Protein AF-A0A6I1K3S5-F1 (afdb_monomer)

Nearest PDB structures (foldseek):
  8d2q-assembly1_A  TM=1.798E-01  e=8.501E+00  Acidothermus cellulolyticus 11B

pLDDT: mean 95.35, std 3.38, range [79.88, 98.69]

Solvent-accessible surface area (backbone atoms only — not comparable to full-atom values): 6435 Å² total; per-residue (Å²): 119,74,59,52,71,69,46,45,49,48,43,12,54,74,70,75,40,54,54,68,60,34,45,72,75,47,39,37,74,36,96,86,63,85,43,39,19,73,32,61,40,98,87,67,44,51,69,53,53,56,90,97,42,56,79,48,60,96,56,51,51,64,70,71,43,27,47,71,88,78,36,76,60,94,70,45,73,82,75,48,85,76,78,89,77,92,70,55,72,70,56,45,31,54,53,44,27,74,68,52,71,46,92,105

Secondary structure (DSSP, 8-state):
----HHHHHHHHHHTT--HHHHHHHHEEE-TTSSSEEE-B-TTS-BTTEETTEETTGGG--HHHHHTTTT---TTGGGT--PPP----HHHHHHHHHHHH----

Sequence (104 aa):
MRLTEAEISHLAQFRGLDERDFIQQFTRLRPDRQGLALMDKPNGECVFLDGESCAVQPVKPQQCRDFPNLWNFPGFEQTCRAVPKLVSEEEYRRLVAAATGRAV

Radius of gyration: 15.2 Å; Cα contacts (8 Å, |Δi|>4): 91; chains: 1; bounding box: 33×28×40 Å

Mean predicted aligned error: 3.07 Å

Structure (mmCIF, N/CA/C/O backbone):
data_AF-A0A6I1K3S5-F1
#
_entry.id   AF-A0A6I1K3S5-F1
#
loop_
_atom_site.group_PDB
_atom_site.id
_atom_site.type_symbol
_atom_site.label_atom_id
_atom_site.label_alt_id
_atom_site.label_comp_id
_atom_site.label_asym_id
_atom_site.label_entity_id
_atom_site.label_seq_id
_atom_site.pdbx_PDB_ins_code
_atom_site.Cartn_x
_atom_site.Cartn_y
_atom_site.Cartn_z
_atom_site.occupancy
_atom_site.B_iso_or_equiv
_atom_site.auth_seq_id
_atom_site.auth_comp_id
_atom_site.auth_asym_id
_atom_site.auth_atom_id
_atom_site.pdbx_PDB_model_num
ATOM 1 N N . MET A 1 1 ? -0.601 8.077 0.856 1.00 84.69 1 MET A N 1
ATOM 2 C CA . MET A 1 1 ? -1.594 7.112 0.338 1.00 84.69 1 MET A CA 1
ATOM 3 C C . MET A 1 1 ? -3.010 7.504 0.718 1.00 84.69 1 MET A C 1
ATOM 5 O O . MET A 1 1 ? -3.197 8.076 1.782 1.00 84.69 1 MET A O 1
ATOM 9 N N . ARG A 1 2 ? -3.999 7.287 -0.156 1.00 94.62 2 ARG A N 1
ATOM 10 C CA . ARG A 1 2 ? -5.430 7.328 0.199 1.00 94.62 2 ARG A CA 1
ATOM 11 C C . ARG A 1 2 ? -5.931 5.896 0.116 1.00 94.62 2 ARG A C 1
ATOM 13 O O . ARG A 1 2 ? -5.717 5.280 -0.919 1.00 94.62 2 ARG A O 1
ATOM 20 N N . LEU A 1 3 ? -6.551 5.406 1.181 1.00 97.50 3 LEU A N 1
ATOM 21 C CA . LEU A 1 3 ? -7.265 4.139 1.150 1.00 97.50 3 LEU A CA 1
ATOM 22 C C . LEU A 1 3 ? -8.634 4.337 0.501 1.00 97.50 3 LEU A C 1
ATOM 24 O O . LEU A 1 3 ? -9.309 5.346 0.733 1.00 97.50 3 LEU A O 1
ATOM 28 N N . THR A 1 4 ? -9.025 3.368 -0.310 1.00 98.00 4 THR A N 1
ATOM 29 C CA . THR A 1 4 ? -10.400 3.174 -0.766 1.00 98.00 4 THR A CA 1
ATOM 30 C C . THR A 1 4 ? -11.205 2.412 0.285 1.00 98.00 4 THR A C 1
ATOM 32 O O . THR A 1 4 ? -10.640 1.762 1.165 1.00 98.00 4 THR A O 1
ATOM 35 N N . GLU A 1 5 ? -12.531 2.469 0.183 1.00 97.75 5 GLU A N 1
ATOM 36 C CA . GLU A 1 5 ? -13.430 1.713 1.065 1.00 97.75 5 GLU A CA 1
ATOM 37 C C . GLU A 1 5 ? -13.187 0.204 0.934 1.00 97.75 5 GLU A C 1
ATOM 39 O O . GLU A 1 5 ? -12.976 -0.466 1.935 1.00 97.75 5 GLU A O 1
ATOM 44 N N . ALA A 1 6 ? -13.061 -0.310 -0.295 1.00 98.06 6 ALA A N 1
ATOM 45 C CA . ALA A 1 6 ? -12.770 -1.724 -0.531 1.00 98.06 6 ALA A CA 1
ATOM 46 C C . ALA A 1 6 ? -11.432 -2.179 0.084 1.00 98.06 6 ALA A C 1
ATOM 48 O O . ALA A 1 6 ? -11.335 -3.281 0.619 1.00 98.06 6 ALA A O 1
ATOM 49 N N . GLU A 1 7 ? -10.387 -1.344 0.037 1.00 98.38 7 GLU A N 1
ATOM 50 C CA . GLU A 1 7 ? -9.120 -1.658 0.710 1.00 98.38 7 GLU A CA 1
ATOM 51 C C . GLU A 1 7 ? -9.285 -1.705 2.230 1.00 98.38 7 GLU A C 1
ATOM 53 O O . GLU A 1 7 ? -8.713 -2.590 2.862 1.00 98.38 7 GLU A O 1
ATOM 58 N N . ILE A 1 8 ? -10.076 -0.800 2.816 1.00 98.50 8 ILE A N 1
ATOM 59 C CA . ILE A 1 8 ? -10.393 -0.827 4.249 1.00 98.50 8 ILE A CA 1
ATOM 60 C C . ILE A 1 8 ? -11.121 -2.127 4.602 1.00 98.50 8 ILE A C 1
ATOM 62 O O . ILE A 1 8 ? -10.682 -2.812 5.523 1.00 98.50 8 ILE A O 1
ATOM 66 N N . SER A 1 9 ? -12.152 -2.508 3.841 1.00 98.50 9 SER A N 1
ATOM 67 C CA . SER A 1 9 ? -12.899 -3.753 4.052 1.00 98.50 9 SER A CA 1
ATOM 68 C C . SER A 1 9 ? -11.986 -4.981 4.015 1.00 98.50 9 SER A C 1
ATOM 70 O O . SER A 1 9 ? -11.998 -5.800 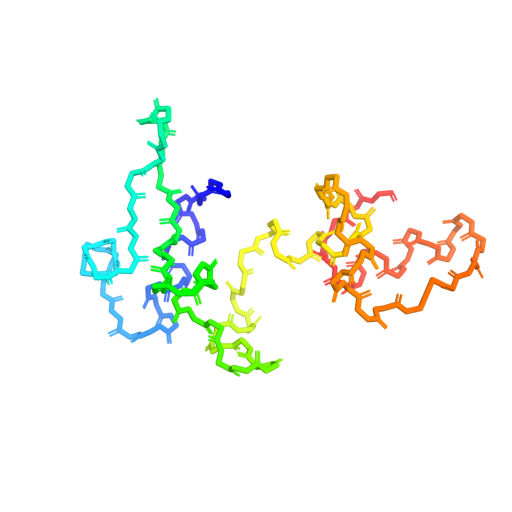4.934 1.00 98.50 9 SER A O 1
ATOM 72 N N . HIS A 1 10 ? -11.135 -5.097 2.989 1.00 98.38 10 HIS A N 1
ATOM 73 C CA . HIS A 1 10 ? -10.218 -6.231 2.851 1.00 98.38 10 HIS A CA 1
ATOM 74 C C . HIS A 1 10 ? -9.159 -6.271 3.956 1.00 98.38 10 HIS A C 1
ATOM 76 O O . HIS A 1 10 ? -8.839 -7.346 4.465 1.00 98.38 10 HIS A O 1
ATOM 82 N N . LEU A 1 11 ? -8.606 -5.117 4.339 1.00 98.62 11 LEU A N 1
ATOM 83 C CA . LEU A 1 11 ? -7.621 -5.035 5.414 1.00 98.62 11 LEU A CA 1
ATOM 84 C C . LEU A 1 11 ? -8.242 -5.388 6.768 1.00 98.62 11 LEU A C 1
ATOM 86 O O . LEU A 1 11 ? -7.650 -6.167 7.512 1.00 98.62 11 LEU A O 1
ATOM 90 N N . ALA A 1 12 ? -9.431 -4.864 7.071 1.00 98.62 12 ALA A N 1
ATOM 91 C CA . ALA A 1 12 ? -10.164 -5.171 8.295 1.00 98.62 12 ALA A CA 1
ATOM 92 C C . ALA A 1 12 ? -10.461 -6.673 8.395 1.00 98.62 12 ALA A C 1
ATOM 94 O O . ALA A 1 12 ? -10.053 -7.320 9.364 1.00 98.62 12 ALA A O 1
ATOM 95 N N . GLN A 1 13 ? -11.041 -7.251 7.336 1.00 98.56 13 GLN A N 1
ATOM 96 C CA . GLN A 1 13 ? -11.334 -8.682 7.257 1.00 98.56 13 GLN A CA 1
ATOM 97 C C . GLN A 1 13 ? -10.072 -9.531 7.444 1.00 98.56 13 GLN A C 1
ATOM 99 O O . GLN A 1 13 ? -10.077 -10.485 8.221 1.00 98.56 13 GLN A O 1
ATOM 104 N N . PHE A 1 14 ? -8.972 -9.176 6.776 1.00 98.44 14 PHE A N 1
ATOM 105 C CA . PHE A 1 14 ? -7.706 -9.898 6.894 1.00 98.44 14 PHE A CA 1
ATOM 106 C C . PHE A 1 14 ? -7.114 -9.833 8.309 1.00 98.44 14 PHE A C 1
ATOM 108 O O . PHE A 1 14 ? -6.438 -10.763 8.746 1.00 98.44 14 PHE A O 1
ATOM 115 N N . ARG A 1 15 ? -7.373 -8.748 9.048 1.00 97.56 15 ARG A N 1
ATOM 116 C CA . ARG A 1 15 ? -6.971 -8.590 10.453 1.00 97.56 15 ARG A CA 1
ATOM 117 C C . ARG A 1 15 ? -7.953 -9.216 11.445 1.00 97.56 15 ARG A C 1
ATOM 119 O O . ARG A 1 15 ? -7.654 -9.204 12.636 1.00 97.56 15 ARG A O 1
ATOM 126 N N . GLY A 1 16 ? -9.074 -9.768 10.977 1.00 98.12 16 GLY A N 1
ATOM 127 C CA . GLY A 1 16 ? -10.122 -10.323 11.832 1.00 98.12 16 GLY A CA 1
ATOM 128 C C . GLY A 1 16 ? -10.864 -9.256 12.640 1.00 98.12 16 GLY A C 1
ATOM 129 O O . GLY A 1 16 ? -11.296 -9.534 13.754 1.00 98.12 16 GLY A O 1
ATOM 130 N N . LEU A 1 17 ? -10.968 -8.038 12.103 1.00 98.38 17 LEU A N 1
ATOM 131 C CA . LEU A 1 17 ? -11.640 -6.897 12.722 1.00 98.38 17 LEU A CA 1
ATOM 132 C C . LEU A 1 17 ? -12.822 -6.456 11.861 1.00 98.38 17 LEU A C 1
ATOM 134 O O . LEU A 1 17 ? -12.832 -6.674 10.648 1.00 98.38 17 LEU A O 1
ATOM 138 N N . ASP A 1 18 ? -13.793 -5.782 12.472 1.00 98.25 18 ASP A N 1
ATOM 139 C CA . ASP A 1 18 ? -14.723 -4.968 11.700 1.00 98.25 18 ASP A CA 1
ATOM 140 C C . ASP A 1 18 ? -14.043 -3.683 11.194 1.00 98.25 18 ASP A C 1
ATOM 142 O O . ASP A 1 18 ? -12.964 -3.281 11.645 1.00 98.25 18 ASP A O 1
ATOM 146 N N . GLU A 1 19 ? -14.672 -3.032 10.217 1.00 98.50 19 GLU A N 1
ATOM 147 C CA . GLU A 1 19 ? -14.111 -1.841 9.580 1.00 98.50 19 GLU A CA 1
ATOM 148 C C . GLU A 1 19 ? -13.945 -0.667 10.543 1.00 98.50 19 GLU A C 1
ATOM 150 O O . GLU A 1 19 ? -12.965 0.069 10.438 1.00 98.50 19 GLU A O 1
ATOM 155 N N . ARG A 1 20 ? -14.870 -0.479 11.492 1.00 98.38 20 ARG A N 1
ATOM 156 C CA . ARG A 1 20 ? -14.816 0.640 12.439 1.00 98.38 20 ARG A CA 1
ATOM 157 C C . ARG A 1 20 ? -13.603 0.489 13.349 1.00 98.38 20 ARG A C 1
ATOM 159 O O . ARG A 1 20 ? -12.848 1.450 13.516 1.00 98.38 20 ARG A O 1
ATOM 166 N N . ASP A 1 21 ? -13.410 -0.702 13.899 1.00 98.62 21 ASP A N 1
ATOM 167 C CA . ASP A 1 21 ? -12.271 -1.016 14.753 1.00 98.62 21 ASP A CA 1
ATOM 168 C C . ASP A 1 21 ? -10.957 -0.917 13.978 1.00 98.62 21 ASP A C 1
ATOM 170 O O . ASP A 1 21 ? -9.995 -0.3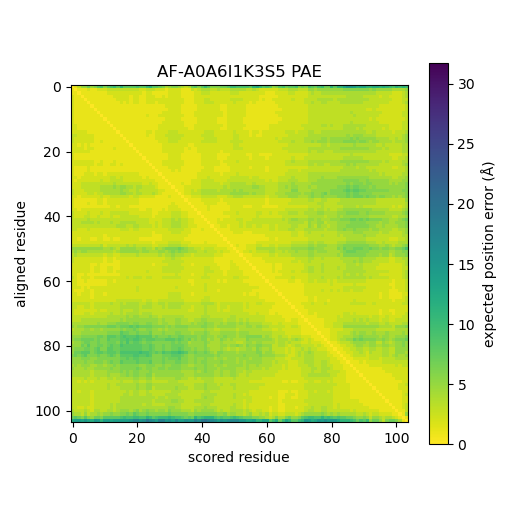18 14.466 1.00 98.62 21 ASP A O 1
ATOM 174 N N . PHE A 1 22 ? -10.921 -1.404 12.735 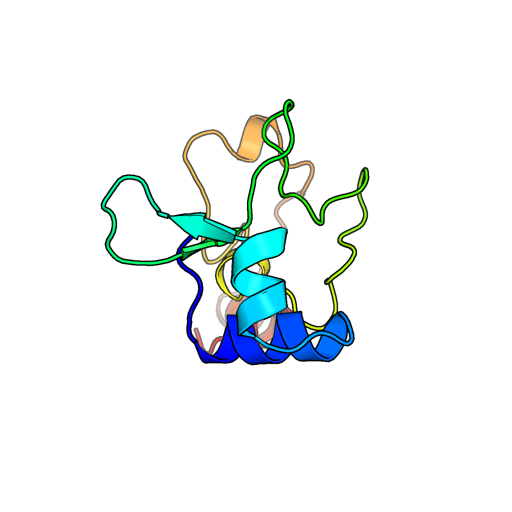1.00 98.69 22 PHE A N 1
ATOM 175 C CA . PHE A 1 22 ? -9.754 -1.249 11.871 1.00 98.69 22 PHE A CA 1
ATOM 176 C C . PHE A 1 22 ? -9.414 0.225 11.608 1.00 98.69 22 PHE A C 1
ATOM 178 O O . PHE A 1 22 ? -8.260 0.635 11.761 1.00 98.69 22 PHE A O 1
ATOM 185 N N . ILE A 1 23 ? -10.411 1.038 11.240 1.00 98.44 23 ILE A N 1
ATOM 186 C CA . ILE A 1 23 ? -10.246 2.475 10.997 1.00 98.44 23 ILE A CA 1
ATOM 187 C C . ILE A 1 23 ? -9.668 3.145 12.243 1.00 98.44 23 ILE A C 1
ATOM 189 O O . ILE A 1 23 ? -8.672 3.865 12.145 1.00 98.44 23 ILE A O 1
ATOM 193 N N . GLN A 1 24 ? -10.250 2.879 13.411 1.00 98.12 24 GLN A N 1
ATOM 194 C CA . GLN A 1 24 ? -9.836 3.502 14.661 1.00 98.12 24 GLN A CA 1
ATOM 195 C C . GLN A 1 24 ? -8.418 3.097 15.091 1.00 98.12 24 GLN A C 1
ATOM 197 O O . GLN A 1 24 ? -7.701 3.925 15.656 1.00 98.12 24 GLN A O 1
ATOM 202 N N . GLN A 1 25 ? -8.025 1.845 14.843 1.00 97.94 25 GLN A N 1
ATOM 203 C CA . GLN A 1 25 ? -6.761 1.278 15.322 1.00 97.94 25 GLN A CA 1
ATOM 204 C C . GLN A 1 25 ? -5.594 1.401 14.344 1.00 97.94 25 GLN A C 1
ATOM 206 O O . GLN A 1 25 ? -4.452 1.353 14.790 1.00 97.94 25 GLN A O 1
ATOM 211 N N . PHE A 1 26 ? -5.840 1.520 13.035 1.00 98.31 26 PHE A N 1
ATOM 212 C CA . PHE A 1 26 ? -4.780 1.433 12.017 1.00 98.31 26 PHE A CA 1
ATOM 213 C C . PHE A 1 26 ? -4.783 2.561 10.993 1.00 98.31 26 PHE A C 1
ATOM 215 O O . PHE A 1 26 ? -3.885 2.610 10.146 1.00 98.31 26 PHE A O 1
ATOM 222 N N . THR A 1 27 ? -5.743 3.484 11.053 1.00 98.38 27 THR A N 1
ATOM 223 C CA . THR A 1 27 ? -5.823 4.584 10.089 1.00 98.38 27 THR A CA 1
ATOM 224 C C . THR A 1 27 ? -5.723 5.952 10.746 1.00 98.38 27 THR A C 1
ATOM 226 O O . THR A 1 27 ? -5.954 6.133 11.937 1.00 98.38 27 THR A O 1
ATOM 229 N N . ARG A 1 28 ? -5.361 6.939 9.933 1.00 97.38 28 ARG A N 1
ATOM 230 C CA . ARG A 1 28 ? -5.356 8.360 10.268 1.00 97.38 28 ARG A CA 1
ATOM 231 C C . ARG A 1 28 ? -6.022 9.151 9.155 1.00 97.38 28 ARG A C 1
ATOM 233 O O . ARG A 1 28 ? -6.001 8.742 7.991 1.00 97.38 28 ARG A O 1
ATOM 240 N N . LEU A 1 29 ? -6.538 10.332 9.487 1.00 97.25 29 LEU A N 1
ATOM 241 C CA . LEU A 1 29 ? -6.924 11.298 8.465 1.00 97.25 29 LEU A CA 1
ATOM 242 C C . LEU A 1 29 ? -5.694 11.725 7.662 1.00 97.25 29 LEU A C 1
ATOM 244 O O . LEU A 1 29 ? -4.594 11.930 8.190 1.00 97.25 29 LEU A O 1
ATOM 248 N N . ARG A 1 30 ? -5.890 11.874 6.358 1.00 95.81 30 ARG A N 1
ATOM 249 C CA . ARG A 1 30 ? -4.912 12.533 5.497 1.00 95.81 30 ARG A CA 1
ATOM 250 C C . ARG A 1 30 ? -4.788 14.020 5.866 1.00 95.81 30 ARG A C 1
ATOM 252 O O . ARG A 1 30 ? -5.748 14.590 6.384 1.00 95.81 30 ARG A O 1
ATOM 259 N N . PRO A 1 31 ? -3.655 14.678 5.549 1.00 93.75 31 PRO A N 1
ATOM 260 C CA . PRO A 1 31 ? -3.482 16.112 5.802 1.00 93.75 31 PRO A CA 1
ATOM 261 C C . PRO A 1 31 ? -4.544 16.987 5.121 1.00 93.75 31 PRO A C 1
ATOM 263 O O . PRO A 1 31 ? -5.010 17.958 5.704 1.00 93.75 31 PRO A O 1
ATOM 266 N N . ASP A 1 32 ? -4.977 16.597 3.918 1.00 95.56 32 ASP A N 1
ATOM 267 C CA . ASP A 1 32 ? -6.065 17.242 3.168 1.00 95.56 32 ASP A CA 1
ATOM 268 C C . ASP A 1 32 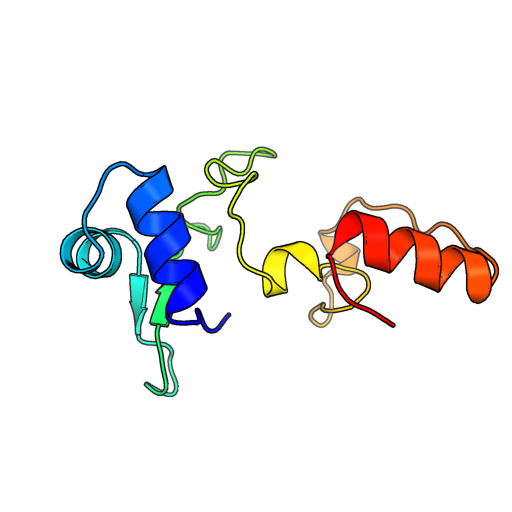? -7.466 16.948 3.737 1.00 95.56 32 ASP A C 1
ATOM 270 O O . ASP A 1 32 ? -8.447 17.547 3.304 1.00 95.56 32 ASP A O 1
ATOM 274 N N . ARG A 1 33 ? -7.568 16.029 4.707 1.00 95.12 33 ARG A N 1
ATOM 275 C CA . ARG A 1 33 ? -8.810 15.529 5.313 1.00 95.12 33 ARG A CA 1
ATOM 276 C C . ARG A 1 33 ? -9.802 14.921 4.308 1.00 95.12 33 ARG A C 1
ATOM 278 O O . ARG A 1 33 ? -10.961 14.725 4.655 1.00 95.12 33 ARG A O 1
ATOM 285 N N . GLN A 1 34 ? -9.361 14.564 3.098 1.00 95.25 34 GLN A N 1
ATOM 286 C CA . GLN A 1 34 ? -10.206 13.990 2.035 1.00 95.25 34 GLN A CA 1
ATOM 287 C C . GLN A 1 34 ? -10.171 12.453 1.990 1.00 95.25 34 GLN A C 1
ATOM 289 O O . GLN A 1 34 ? -10.457 11.826 0.967 1.00 95.25 34 GLN A O 1
ATOM 294 N N . GLY A 1 35 ? -9.790 11.817 3.095 1.00 96.06 35 GLY A N 1
ATOM 295 C CA . GLY A 1 35 ? -9.800 10.368 3.225 1.00 96.06 35 GLY A CA 1
ATOM 296 C C . GLY A 1 35 ? -8.857 9.869 4.305 1.00 96.06 35 GLY A C 1
ATOM 297 O O . GLY A 1 35 ? -8.218 10.648 5.020 1.00 96.06 35 GLY A O 1
ATOM 298 N N . LEU A 1 36 ? -8.758 8.547 4.382 1.00 98.12 36 LEU A N 1
ATOM 299 C CA . LEU A 1 36 ? -7.924 7.848 5.346 1.00 98.12 36 LEU A CA 1
ATOM 300 C C . LEU A 1 36 ? -6.620 7.371 4.707 1.00 98.12 36 LEU A C 1
ATOM 302 O O . LEU A 1 36 ? -6.542 7.092 3.507 1.00 98.12 36 LEU A O 1
ATOM 306 N N . ALA A 1 37 ? -5.588 7.293 5.531 1.00 97.75 37 ALA A N 1
ATOM 307 C CA . ALA A 1 37 ? -4.323 6.643 5.240 1.00 97.75 37 ALA A CA 1
ATOM 308 C C . ALA A 1 37 ? -4.016 5.660 6.370 1.00 97.75 37 ALA A C 1
ATOM 310 O O . ALA A 1 37 ? -4.501 5.841 7.485 1.00 97.75 37 ALA A O 1
ATOM 311 N N . LEU A 1 38 ? -3.189 4.652 6.103 1.00 98.00 38 LEU A N 1
ATOM 312 C CA . LEU A 1 38 ? -2.618 3.852 7.183 1.00 98.00 38 LEU A CA 1
ATOM 313 C C . LEU A 1 38 ? -1.767 4.743 8.091 1.00 98.00 38 LEU A C 1
ATOM 315 O O . LEU A 1 38 ? -1.172 5.719 7.629 1.00 98.00 38 LEU A O 1
ATOM 319 N N . MET A 1 39 ? -1.740 4.417 9.378 1.00 97.75 39 MET A N 1
ATOM 320 C CA . MET A 1 39 ? -0.851 5.084 10.317 1.00 97.75 39 MET A CA 1
ATOM 321 C C . MET A 1 39 ? 0.613 4.777 10.018 1.00 97.75 39 MET A C 1
ATOM 323 O O . MET A 1 39 ? 0.956 3.722 9.474 1.00 97.75 39 MET A O 1
ATOM 327 N N . ASP A 1 40 ? 1.458 5.713 10.432 1.00 96.00 40 ASP A N 1
ATOM 328 C CA . ASP A 1 40 ? 2.903 5.598 10.359 1.00 96.00 40 ASP A CA 1
ATOM 329 C C . ASP A 1 40 ? 3.442 5.295 11.764 1.00 96.00 40 ASP A C 1
ATOM 331 O O . ASP A 1 40 ? 2.950 5.813 12.771 1.00 96.00 40 ASP A O 1
ATOM 335 N N . LYS A 1 41 ? 4.453 4.439 11.838 1.00 96.06 41 LYS A N 1
ATOM 336 C CA . LYS 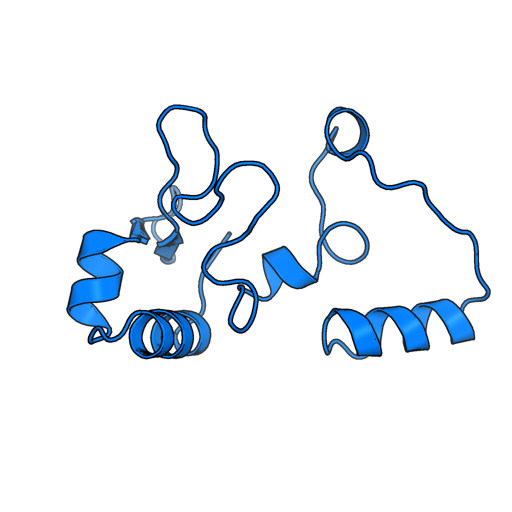A 1 41 ? 5.283 4.232 13.020 1.00 96.06 41 LYS A CA 1
ATOM 337 C C . LYS A 1 41 ? 6.104 5.500 13.309 1.00 96.06 41 LYS A C 1
ATOM 339 O O . LYS A 1 41 ? 6.276 6.336 12.421 1.00 96.06 41 LYS A O 1
ATOM 344 N N . PRO A 1 42 ? 6.701 5.637 14.508 1.00 96.00 42 PRO A N 1
ATOM 345 C CA . PRO A 1 42 ? 7.552 6.788 14.830 1.00 96.00 42 PRO A CA 1
ATOM 346 C C . PRO A 1 42 ? 8.738 7.003 13.874 1.00 96.00 42 PRO A C 1
ATOM 348 O O . PRO A 1 42 ? 9.195 8.130 13.717 1.00 96.00 42 PRO A O 1
ATOM 351 N N . ASN A 1 43 ? 9.226 5.945 13.218 1.00 91.75 43 ASN A N 1
ATOM 352 C CA . ASN A 1 43 ? 10.294 6.006 12.213 1.00 91.75 43 ASN A CA 1
ATOM 353 C C . ASN A 1 43 ? 9.788 6.345 10.793 1.00 91.75 43 ASN A C 1
ATOM 355 O O . ASN A 1 43 ? 10.582 6.357 9.857 1.00 9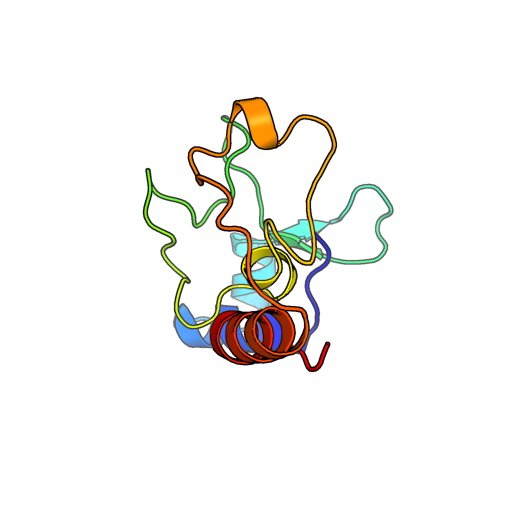1.75 43 ASN A O 1
ATOM 359 N N . GLY A 1 44 ? 8.489 6.607 10.620 1.00 90.62 44 GLY A N 1
ATOM 360 C CA . GLY A 1 44 ? 7.875 6.948 9.336 1.00 90.62 44 GLY A CA 1
ATOM 361 C C . GLY A 1 44 ? 7.490 5.751 8.462 1.00 90.62 44 GLY A C 1
ATOM 362 O O . GLY A 1 44 ? 6.942 5.946 7.380 1.00 90.62 44 GLY A O 1
ATOM 363 N N . GLU A 1 45 ? 7.744 4.519 8.903 1.00 92.81 45 GLU A N 1
ATOM 364 C CA . GLU A 1 45 ? 7.284 3.320 8.201 1.00 92.81 45 GLU A CA 1
ATOM 365 C C . GLU A 1 45 ? 5.776 3.127 8.366 1.00 92.81 45 GLU A C 1
ATOM 367 O O . GLU A 1 45 ? 5.194 3.500 9.380 1.00 92.81 45 GLU A O 1
ATOM 372 N N . CYS A 1 46 ? 5.133 2.453 7.415 1.00 95.56 46 CYS A N 1
ATOM 373 C CA . CYS A 1 46 ? 3.745 2.033 7.592 1.00 95.56 46 CYS A CA 1
ATOM 374 C C . CYS A 1 46 ? 3.596 1.128 8.831 1.00 95.56 46 CYS A C 1
ATOM 376 O O . CYS A 1 46 ? 4.428 0.253 9.073 1.00 95.56 46 CYS A O 1
ATOM 378 N N . VAL A 1 47 ? 2.490 1.265 9.571 1.00 97.62 47 VAL A N 1
ATOM 379 C CA . VAL A 1 47 ? 2.168 0.447 10.757 1.00 97.62 47 VAL A CA 1
ATOM 380 C C . VAL A 1 47 ? 2.250 -1.071 10.521 1.00 97.62 47 VAL A C 1
ATOM 382 O O . VAL A 1 47 ? 2.567 -1.813 11.447 1.00 97.62 47 VAL A O 1
ATOM 385 N N . PHE A 1 48 ? 2.030 -1.541 9.287 1.00 97.62 48 PHE A N 1
ATOM 386 C CA . PHE A 1 48 ? 2.091 -2.965 8.923 1.00 97.62 48 PHE A CA 1
ATOM 387 C C . PHE A 1 48 ? 3.427 -3.433 8.330 1.00 97.62 48 PHE A C 1
ATOM 389 O O . PHE A 1 48 ? 3.537 -4.604 7.966 1.00 97.62 48 PHE A O 1
ATOM 396 N N . LEU A 1 49 ? 4.419 -2.556 8.178 1.00 95.62 49 LEU A N 1
ATOM 397 C CA . LEU A 1 49 ? 5.746 -2.943 7.695 1.00 95.62 49 LEU A CA 1
ATOM 398 C C . LEU A 1 49 ? 6.606 -3.388 8.876 1.00 95.62 49 LEU A C 1
ATOM 400 O O . LEU A 1 49 ? 6.799 -2.604 9.792 1.00 95.62 49 LEU A O 1
ATOM 404 N N . ASP A 1 50 ? 7.127 -4.609 8.871 1.00 93.62 50 ASP A N 1
ATOM 405 C CA . ASP A 1 50 ? 8.033 -5.143 9.889 1.00 93.62 50 ASP A CA 1
ATOM 406 C C . ASP A 1 50 ? 9.346 -5.596 9.238 1.00 93.62 50 ASP A C 1
ATOM 408 O O . ASP A 1 50 ? 9.415 -6.639 8.581 1.00 93.62 50 ASP A O 1
ATOM 412 N N . GLY A 1 51 ? 10.377 -4.753 9.341 1.00 90.44 51 GLY A N 1
ATOM 413 C CA . GLY A 1 51 ? 11.607 -4.910 8.569 1.00 90.44 51 GLY A CA 1
ATOM 414 C C . GLY A 1 51 ? 11.317 -4.912 7.065 1.00 90.44 51 GLY A C 1
ATOM 415 O O . GLY A 1 51 ? 10.766 -3.957 6.525 1.00 90.44 51 GLY A O 1
ATOM 416 N N . GLU A 1 52 ? 11.664 -6.006 6.386 1.00 89.31 52 GLU A N 1
ATOM 417 C CA . GLU A 1 52 ? 11.409 -6.192 4.948 1.00 89.31 52 GLU A CA 1
ATOM 418 C C . GLU A 1 52 ? 10.068 -6.907 4.660 1.00 89.31 52 GLU A C 1
ATOM 420 O O . GLU A 1 52 ? 9.738 -7.176 3.505 1.00 89.31 52 GLU A O 1
ATOM 425 N N . SER A 1 53 ? 9.275 -7.213 5.695 1.00 94.25 53 SER A N 1
ATOM 426 C CA . SER A 1 53 ? 8.024 -7.968 5.583 1.00 94.25 53 SER A CA 1
ATOM 427 C C . SER A 1 53 ? 6.795 -7.081 5.761 1.00 94.25 53 SER A C 1
ATOM 429 O O . SER A 1 53 ? 6.663 -6.350 6.738 1.00 94.25 53 SER A O 1
ATOM 431 N N . CYS A 1 54 ? 5.838 -7.167 4.837 1.00 96.19 54 CYS A N 1
ATOM 432 C CA . CYS A 1 54 ? 4.537 -6.523 4.999 1.00 96.19 54 CYS A CA 1
ATOM 433 C C . CYS A 1 54 ? 3.544 -7.502 5.637 1.00 96.19 54 CYS A C 1
ATOM 435 O O . CYS A 1 54 ? 3.149 -8.490 5.017 1.00 96.19 54 CYS A O 1
ATOM 437 N N . ALA A 1 55 ? 3.059 -7.189 6.839 1.00 97.38 55 ALA A N 1
ATOM 438 C CA . ALA A 1 55 ? 2.112 -8.032 7.573 1.00 97.38 55 ALA A CA 1
ATOM 439 C C . AL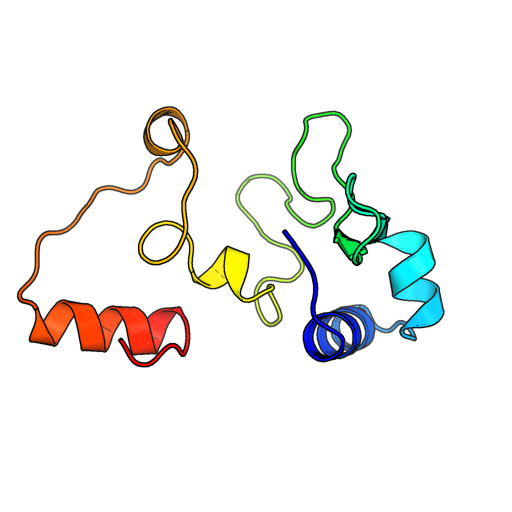A A 1 55 ? 0.736 -8.166 6.892 1.00 97.38 55 ALA A C 1
ATOM 441 O O . ALA A 1 55 ? -0.055 -9.020 7.277 1.00 97.38 55 ALA A O 1
ATOM 442 N N . VAL A 1 56 ? 0.440 -7.330 5.892 1.00 97.50 56 VAL A N 1
ATOM 443 C CA . VAL A 1 56 ? -0.802 -7.353 5.102 1.00 97.50 56 VAL A CA 1
ATOM 444 C C . VAL A 1 56 ? -0.536 -7.612 3.616 1.00 97.50 56 VAL A C 1
ATOM 446 O O . VAL A 1 56 ? -1.357 -7.266 2.774 1.00 97.50 56 VAL A O 1
ATOM 449 N N . GLN A 1 57 ? 0.602 -8.233 3.272 1.00 96.19 57 GLN A N 1
ATOM 450 C CA . GLN A 1 57 ? 1.030 -8.478 1.886 1.00 96.19 57 GLN A CA 1
ATOM 451 C C . GLN A 1 57 ? -0.077 -9.031 0.958 1.00 96.19 57 GLN A C 1
ATOM 453 O O . GLN A 1 57 ? -0.206 -8.503 -0.152 1.00 96.19 57 GLN A O 1
ATOM 458 N N . PRO A 1 58 ? -0.908 -10.024 1.357 1.00 96.81 58 PRO A N 1
ATOM 459 C CA . PRO A 1 58 ? -1.938 -10.585 0.473 1.00 96.81 58 PRO A CA 1
ATOM 460 C C . PRO A 1 58 ? -3.025 -9.581 0.076 1.00 96.81 58 PRO A C 1
ATOM 462 O O . PRO A 1 58 ? -3.517 -9.621 -1.050 1.00 96.81 58 PRO A O 1
ATOM 465 N N . VAL A 1 59 ? -3.348 -8.646 0.973 1.00 97.44 59 VAL A N 1
ATOM 466 C CA . VAL A 1 59 ? -4.397 -7.623 0.812 1.00 97.44 59 VAL A CA 1
ATOM 467 C C . VAL A 1 59 ? -3.818 -6.206 0.762 1.00 97.44 59 VAL A C 1
ATOM 469 O O . VAL A 1 59 ? -4.517 -5.231 1.023 1.00 97.44 59 VAL A O 1
ATOM 472 N N . LYS A 1 60 ? -2.525 -6.072 0.435 1.00 95.81 60 LYS A N 1
ATOM 473 C CA . LYS A 1 60 ? -1.844 -4.775 0.475 1.00 95.81 60 LYS A CA 1
ATOM 474 C C . LYS A 1 60 ? -2.527 -3.764 -0.466 1.00 95.81 60 LYS A C 1
ATOM 476 O O . LYS A 1 60 ? -2.902 -4.167 -1.578 1.00 95.81 60 LYS A O 1
ATOM 481 N N . PRO A 1 61 ? -2.641 -2.482 -0.063 1.00 97.44 61 PRO A N 1
ATOM 482 C CA . PRO A 1 61 ? -3.249 -1.435 -0.880 1.00 97.44 61 PRO A CA 1
ATOM 483 C C . PRO A 1 61 ? -2.619 -1.307 -2.266 1.00 97.44 61 PRO A C 1
ATOM 485 O O . PRO A 1 61 ? -1.424 -1.562 -2.454 1.00 97.44 61 PRO A O 1
ATOM 488 N N . GLN A 1 62 ? -3.406 -0.848 -3.232 1.00 97.19 62 GLN A N 1
ATOM 489 C CA . GLN A 1 62 ? -3.016 -0.767 -4.630 1.00 97.19 62 GLN A CA 1
ATOM 490 C C . GLN A 1 62 ? -1.818 0.160 -4.839 1.00 97.19 62 GLN A C 1
ATOM 492 O O . GLN A 1 62 ? -0.894 -0.206 -5.554 1.00 97.19 62 GLN A O 1
ATOM 497 N N . GLN A 1 63 ? -1.747 1.304 -4.149 1.00 95.88 63 GLN A N 1
ATOM 498 C CA . GLN A 1 63 ? -0.576 2.187 -4.253 1.00 95.88 63 GLN A CA 1
ATOM 499 C C . GLN A 1 63 ? 0.731 1.478 -3.836 1.00 95.88 63 GLN A C 1
ATOM 501 O O . GLN A 1 63 ? 1.779 1.722 -4.428 1.00 95.88 63 GLN A O 1
ATOM 506 N N . CYS A 1 64 ? 0.675 0.562 -2.861 1.00 95.2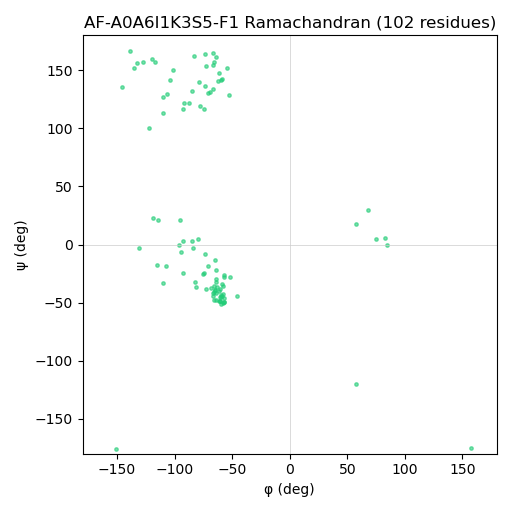5 64 CYS A N 1
ATOM 507 C CA . CYS A 1 64 ? 1.823 -0.257 -2.461 1.00 95.25 64 CYS A CA 1
ATOM 508 C C . CYS A 1 64 ? 2.135 -1.384 -3.464 1.00 95.25 64 CYS A C 1
ATOM 510 O O . CYS A 1 64 ? 3.265 -1.866 -3.503 1.00 95.25 64 CYS A O 1
ATOM 512 N N . ARG A 1 65 ? 1.151 -1.851 -4.248 1.00 95.75 65 ARG A N 1
ATOM 513 C CA . ARG A 1 65 ? 1.370 -2.769 -5.388 1.00 95.75 65 ARG A CA 1
ATOM 514 C C . ARG A 1 65 ? 2.014 -2.051 -6.563 1.00 95.75 65 ARG A C 1
ATOM 516 O O . ARG A 1 65 ? 2.877 -2.620 -7.214 1.00 95.75 65 ARG A O 1
ATOM 523 N N . ASP A 1 66 ? 1.601 -0.812 -6.786 1.00 96.38 66 ASP A N 1
ATOM 524 C CA . ASP A 1 66 ? 2.023 0.020 -7.906 1.00 96.38 66 ASP A CA 1
ATOM 525 C C . ASP A 1 66 ? 3.492 0.488 -7.758 1.00 96.38 66 ASP A C 1
ATOM 527 O O . ASP A 1 66 ? 4.132 0.836 -8.750 1.00 96.38 66 ASP A O 1
ATOM 531 N N . PHE A 1 67 ? 4.073 0.441 -6.552 1.00 94.44 67 PHE A N 1
ATOM 532 C CA . PHE A 1 67 ? 5.480 0.785 -6.318 1.00 94.44 67 PHE A CA 1
ATOM 533 C C . PHE A 1 67 ? 6.474 -0.278 -6.825 1.00 94.44 67 PHE A C 1
ATOM 535 O O . PHE A 1 67 ? 6.281 -1.461 -6.538 1.00 94.44 67 PHE A O 1
ATOM 542 N N . PRO A 1 68 ? 7.588 0.096 -7.493 1.00 94.31 68 PRO A N 1
ATOM 543 C CA . PRO A 1 68 ? 7.995 1.456 -7.888 1.00 94.31 68 PRO A CA 1
ATOM 544 C C . PRO A 1 68 ? 7.594 1.859 -9.323 1.00 94.31 68 PRO A C 1
ATOM 546 O O . PRO A 1 68 ? 7.829 2.997 -9.730 1.00 94.31 68 PRO A O 1
ATOM 549 N N . ASN A 1 69 ? 7.051 0.925 -10.113 1.00 94.50 69 ASN A N 1
ATOM 550 C CA . ASN A 1 69 ? 6.940 1.069 -11.571 1.00 94.50 69 ASN A CA 1
ATOM 551 C C . ASN A 1 69 ? 5.737 1.899 -12.041 1.00 94.50 69 ASN A C 1
ATOM 553 O O . ASN A 1 69 ? 5.829 2.546 -13.078 1.00 94.50 69 ASN A O 1
ATOM 557 N N . LEU A 1 70 ? 4.618 1.857 -11.316 1.00 95.50 70 LEU A N 1
ATOM 558 C CA . LEU A 1 70 ? 3.397 2.618 -11.617 1.00 95.50 70 LEU A CA 1
ATOM 559 C C . LEU A 1 70 ? 3.159 3.770 -10.641 1.00 95.50 70 LEU A C 1
ATOM 561 O O . LEU A 1 70 ? 2.404 4.695 -10.934 1.00 95.50 70 LEU A O 1
ATOM 565 N N . TRP A 1 71 ? 3.798 3.722 -9.475 1.00 94.81 71 TRP A N 1
ATOM 566 C CA . TRP A 1 71 ? 3.794 4.809 -8.513 1.00 94.81 71 TRP A CA 1
ATOM 567 C C . TRP A 1 71 ? 5.130 4.878 -7.779 1.00 94.81 71 TRP A C 1
ATOM 569 O O . TRP A 1 71 ? 5.642 3.870 -7.308 1.00 94.81 71 TRP A O 1
ATOM 579 N N . ASN A 1 72 ? 5.679 6.076 -7.627 1.00 94.88 72 ASN A N 1
ATOM 580 C CA . ASN A 1 72 ? 6.849 6.332 -6.799 1.00 94.88 72 ASN A CA 1
ATOM 581 C C . ASN A 1 72 ? 6.807 7.770 -6.262 1.00 94.88 72 ASN A C 1
ATOM 583 O O . ASN A 1 72 ? 5.814 8.485 -6.428 1.00 94.88 72 ASN A O 1
ATOM 587 N N . PHE A 1 73 ? 7.861 8.170 -5.560 1.00 91.12 73 PHE A N 1
ATOM 588 C CA . PHE A 1 73 ? 8.033 9.518 -5.035 1.00 91.12 73 PHE A CA 1
ATOM 589 C C . PHE A 1 73 ? 9.467 9.992 -5.304 1.00 91.12 73 PHE A C 1
ATOM 591 O O . PHE A 1 73 ? 10.366 9.155 -5.362 1.00 91.12 73 PHE A O 1
ATOM 598 N N . PRO A 1 74 ? 9.720 11.304 -5.451 1.00 94.06 74 PRO A N 1
ATOM 599 C CA . PRO A 1 74 ? 11.063 11.808 -5.727 1.00 94.06 74 PRO A CA 1
ATOM 600 C C . PRO A 1 74 ? 12.108 11.307 -4.720 1.00 94.06 74 PRO A C 1
ATOM 602 O O . PRO A 1 74 ? 11.915 11.431 -3.511 1.00 94.06 74 PRO A O 1
ATOM 605 N N . GLY A 1 75 ? 13.213 10.752 -5.225 1.00 90.56 75 GLY A N 1
ATOM 606 C CA . GLY A 1 75 ? 14.313 10.239 -4.407 1.00 90.56 75 GLY A CA 1
ATOM 607 C C . GLY A 1 75 ? 14.106 8.825 -3.860 1.00 90.56 75 GLY A C 1
ATOM 608 O O . GLY A 1 75 ? 14.949 8.355 -3.096 1.00 90.56 75 GLY A O 1
ATOM 609 N N . PHE A 1 76 ? 13.030 8.123 -4.242 1.00 91.31 76 PHE A N 1
ATOM 610 C CA . PHE A 1 76 ? 12.805 6.738 -3.821 1.00 91.31 76 PHE A CA 1
ATOM 611 C C . PHE A 1 76 ? 13.963 5.805 -4.197 1.00 91.31 76 PHE A C 1
ATOM 613 O O . PHE A 1 76 ? 14.184 4.820 -3.498 1.00 91.31 76 PHE A O 1
ATOM 620 N N . GLU A 1 77 ? 14.711 6.102 -5.264 1.00 91.62 77 GLU A N 1
ATOM 621 C CA . GLU A 1 77 ? 15.838 5.295 -5.745 1.00 91.62 77 GLU A CA 1
ATOM 622 C C . GLU A 1 77 ? 16.992 5.238 -4.738 1.00 91.62 77 GLU A C 1
ATOM 624 O O . GLU A 1 77 ? 17.791 4.309 -4.765 1.00 91.62 77 GLU A O 1
ATOM 629 N N . GLN A 1 78 ? 17.076 6.213 -3.827 1.00 90.81 78 GLN A N 1
ATOM 630 C CA . GLN A 1 78 ? 18.101 6.249 -2.781 1.00 90.81 78 GLN A CA 1
ATOM 631 C C . GLN A 1 78 ? 17.830 5.224 -1.671 1.00 90.81 78 GLN A C 1
ATOM 633 O O . GLN A 1 78 ? 18.754 4.790 -0.986 1.00 90.81 78 GLN A O 1
ATOM 638 N N . THR A 1 79 ? 16.566 4.829 -1.503 1.00 86.62 79 THR A N 1
ATOM 639 C CA . THR A 1 79 ? 16.119 3.904 -0.451 1.00 86.62 79 THR A CA 1
ATOM 640 C C . THR A 1 79 ? 15.707 2.548 -1.022 1.00 86.62 79 THR A C 1
ATOM 642 O O . THR A 1 79 ? 15.883 1.509 -0.385 1.00 86.62 79 THR A O 1
ATOM 645 N N . CYS A 1 80 ? 15.149 2.534 -2.232 1.00 88.06 80 CYS A N 1
ATOM 646 C CA . CYS A 1 80 ? 14.705 1.328 -2.907 1.00 88.06 80 CYS A CA 1
ATOM 647 C C . CYS A 1 80 ? 15.908 0.541 -3.432 1.00 88.06 80 CYS A C 1
ATOM 649 O O . CYS A 1 80 ? 16.610 0.981 -4.334 1.00 88.06 80 CYS A O 1
ATOM 651 N N . ARG A 1 81 ? 16.106 -0.674 -2.915 1.00 89.31 81 ARG A N 1
ATOM 652 C CA . ARG A 1 81 ? 17.184 -1.579 -3.353 1.00 89.31 81 ARG A CA 1
ATOM 653 C C . ARG A 1 81 ? 16.868 -2.329 -4.656 1.00 89.31 81 ARG A C 1
ATOM 655 O O . ARG A 1 81 ? 17.625 -3.216 -5.045 1.00 89.31 81 ARG A O 1
ATOM 662 N N . ALA A 1 82 ? 15.736 -2.043 -5.302 1.00 88.69 82 ALA A N 1
ATOM 663 C CA . ALA A 1 82 ? 15.337 -2.733 -6.523 1.00 88.69 82 ALA A CA 1
ATOM 664 C C . ALA A 1 82 ? 16.259 -2.352 -7.691 1.00 88.69 82 ALA A C 1
ATOM 666 O O . ALA A 1 82 ? 16.481 -1.175 -7.962 1.00 88.69 82 ALA A O 1
ATOM 667 N N . VAL A 1 83 ? 16.755 -3.357 -8.414 1.00 90.75 83 VAL A N 1
ATOM 668 C CA . VAL A 1 83 ? 17.563 -3.156 -9.622 1.00 90.75 83 VAL A CA 1
ATOM 669 C C . VAL A 1 83 ? 16.636 -3.142 -10.843 1.00 90.75 83 VAL A C 1
ATOM 671 O O . VAL A 1 83 ? 15.920 -4.126 -11.057 1.00 90.75 83 VAL A O 1
ATOM 674 N N . PRO A 1 84 ? 16.615 -2.066 -11.652 1.00 90.94 84 PRO A N 1
ATOM 675 C CA . PRO A 1 84 ? 15.755 -2.001 -12.825 1.00 90.94 84 PRO A CA 1
ATOM 676 C C . PRO A 1 84 ? 16.193 -3.020 -13.884 1.00 90.94 84 PRO A C 1
ATOM 678 O O . PRO A 1 84 ? 17.371 -3.124 -14.226 1.00 90.94 84 PRO A O 1
ATOM 681 N N . LYS A 1 85 ? 15.220 -3.749 -14.440 1.00 94.38 85 LYS A N 1
ATOM 682 C CA . LYS A 1 85 ? 15.411 -4.653 -15.578 1.00 94.38 85 LYS A CA 1
ATOM 683 C C . LYS A 1 85 ? 14.725 -4.062 -16.804 1.00 94.38 85 LYS A C 1
ATOM 685 O O . LYS A 1 85 ? 13.500 -3.984 -16.844 1.00 94.38 85 LYS A O 1
ATOM 690 N N . LEU A 1 86 ? 15.513 -3.679 -17.805 1.00 95.62 86 LEU A N 1
ATOM 691 C CA . LEU A 1 86 ? 14.989 -3.216 -19.088 1.00 95.62 86 LEU A CA 1
ATOM 692 C C . LEU A 1 86 ? 14.379 -4.397 -19.856 1.00 95.62 86 LEU A C 1
ATOM 694 O O . LEU A 1 86 ? 14.994 -5.458 -19.977 1.00 95.62 86 LEU A O 1
ATOM 698 N N . VAL A 1 87 ? 13.158 -4.209 -20.349 1.00 96.62 87 VAL A N 1
ATOM 699 C CA . VAL A 1 87 ? 12.370 -5.201 -21.092 1.00 96.62 87 VAL A CA 1
ATOM 700 C C . VAL A 1 87 ? 11.658 -4.515 -22.260 1.00 96.62 87 VAL A C 1
ATOM 702 O O . VAL A 1 87 ? 11.602 -3.286 -22.312 1.00 96.62 87 VAL A O 1
ATOM 705 N N . SER A 1 88 ? 11.125 -5.293 -23.206 1.00 98.19 88 SER A N 1
ATOM 706 C CA . SER A 1 88 ? 10.246 -4.745 -24.243 1.00 98.19 88 SER A CA 1
ATOM 707 C C . SER A 1 88 ? 8.959 -4.187 -23.631 1.00 98.19 88 SER A C 1
ATOM 709 O O . SER A 1 88 ? 8.571 -4.544 -22.519 1.00 98.19 88 SER A O 1
ATOM 711 N N . GLU A 1 89 ? 8.269 -3.332 -24.377 1.00 97.12 89 GLU A N 1
ATOM 712 C CA . GLU A 1 89 ? 6.992 -2.762 -23.946 1.00 97.12 89 GLU A CA 1
ATOM 713 C C . GLU A 1 89 ? 5.927 -3.840 -23.685 1.00 97.12 89 GLU A C 1
ATOM 715 O O . GLU A 1 89 ? 5.246 -3.807 -22.664 1.00 97.12 89 GLU A O 1
ATOM 720 N N . GLU A 1 90 ? 5.819 -4.841 -24.562 1.00 97.56 90 GLU A N 1
ATOM 721 C CA . GLU A 1 90 ? 4.891 -5.965 -24.386 1.00 97.56 90 GLU A CA 1
ATOM 722 C C . GLU A 1 90 ? 5.168 -6.737 -23.087 1.00 97.56 90 GLU A C 1
ATOM 724 O O . GLU A 1 90 ? 4.254 -7.017 -22.307 1.00 97.56 90 GLU A O 1
ATOM 729 N N . GLU A 1 91 ? 6.443 -7.023 -22.815 1.00 97.62 91 GLU A N 1
ATOM 730 C CA . GLU A 1 91 ? 6.852 -7.730 -21.605 1.00 97.62 91 GLU A CA 1
ATOM 731 C C . GLU A 1 91 ? 6.628 -6.874 -20.352 1.00 97.62 91 GLU A C 1
ATOM 733 O O . GLU A 1 91 ? 6.192 -7.393 -19.324 1.00 97.62 91 GLU A O 1
ATOM 738 N N . TYR A 1 92 ? 6.855 -5.560 -20.434 1.00 96.69 92 TYR A N 1
ATOM 739 C CA . TYR A 1 92 ? 6.545 -4.630 -19.350 1.00 96.69 92 TYR A CA 1
ATOM 740 C C . TYR A 1 92 ? 5.062 -4.696 -18.971 1.00 96.69 92 TYR A C 1
ATOM 742 O O . TYR A 1 92 ? 4.744 -4.908 -17.799 1.00 96.69 92 TYR A O 1
ATOM 750 N N . ARG A 1 93 ? 4.154 -4.599 -19.953 1.00 96.31 93 ARG A N 1
ATOM 751 C CA . ARG A 1 93 ? 2.704 -4.660 -19.707 1.00 96.31 93 ARG A CA 1
ATOM 752 C C . ARG A 1 93 ? 2.295 -5.975 -19.047 1.00 96.31 93 ARG A C 1
ATOM 754 O O . ARG A 1 93 ? 1.568 -5.971 -18.053 1.00 96.31 93 ARG A O 1
ATOM 761 N N . ARG A 1 94 ? 2.828 -7.100 -19.537 1.00 97.25 94 ARG A N 1
ATOM 762 C CA . ARG A 1 94 ? 2.581 -8.434 -18.968 1.00 97.25 94 ARG A CA 1
ATOM 763 C C . ARG A 1 94 ? 3.039 -8.535 -17.510 1.00 97.25 94 ARG A C 1
ATOM 765 O O . ARG A 1 94 ? 2.286 -9.012 -16.660 1.00 97.25 94 ARG A O 1
ATOM 772 N N . LEU A 1 95 ? 4.266 -8.101 -17.217 1.00 96.44 95 LEU A N 1
ATOM 773 C CA . LEU A 1 95 ? 4.851 -8.176 -15.875 1.00 96.44 95 LEU A CA 1
ATOM 774 C C . LEU A 1 95 ? 4.130 -7.262 -14.883 1.00 96.44 95 LEU A C 1
ATOM 776 O O . LEU A 1 95 ? 3.871 -7.672 -13.751 1.00 96.44 95 LEU A O 1
ATOM 780 N N . VAL A 1 96 ? 3.776 -6.047 -15.303 1.00 96.06 96 VAL A N 1
ATOM 781 C CA . VAL A 1 96 ? 3.022 -5.114 -14.465 1.00 96.06 96 VAL A CA 1
ATOM 782 C C . VAL A 1 96 ? 1.636 -5.667 -14.153 1.00 96.06 96 VAL A C 1
ATOM 784 O O . VAL A 1 96 ? 1.269 -5.710 -12.980 1.00 96.06 96 VAL A O 1
ATOM 787 N N . ALA A 1 97 ? 0.904 -6.164 -15.153 1.00 96.69 97 ALA A N 1
ATOM 788 C CA . ALA A 1 97 ? -0.413 -6.755 -14.931 1.00 96.69 97 ALA A CA 1
ATOM 789 C C . ALA A 1 97 ? -0.359 -7.927 -13.942 1.00 96.69 97 ALA A C 1
ATOM 791 O O . ALA A 1 97 ? -1.179 -7.999 -13.027 1.00 96.69 97 ALA A O 1
ATOM 792 N N . ALA A 1 98 ? 0.646 -8.798 -14.061 1.00 95.94 98 ALA A N 1
ATOM 793 C CA . ALA A 1 98 ? 0.836 -9.909 -13.134 1.00 95.94 98 ALA A CA 1
ATOM 794 C C . ALA A 1 98 ? 1.170 -9.451 -11.700 1.00 95.94 98 ALA A C 1
ATOM 796 O O . ALA A 1 98 ? 0.696 -10.051 -10.736 1.00 95.94 98 ALA A O 1
ATOM 797 N N . ALA A 1 99 ? 1.983 -8.402 -11.540 1.00 93.62 99 ALA A N 1
ATOM 798 C CA . ALA A 1 99 ? 2.441 -7.939 -10.229 1.00 93.62 99 ALA A CA 1
ATOM 799 C C . ALA A 1 99 ? 1.416 -7.059 -9.496 1.00 93.62 99 ALA A C 1
ATOM 801 O O . ALA A 1 99 ? 1.311 -7.113 -8.266 1.00 93.62 99 ALA A O 1
ATOM 802 N N . THR A 1 100 ? 0.682 -6.225 -10.234 1.00 95.44 100 THR A N 1
ATOM 803 C CA . THR A 1 100 ? -0.161 -5.168 -9.657 1.00 95.44 100 THR A CA 1
ATOM 804 C C . THR A 1 100 ? -1.647 -5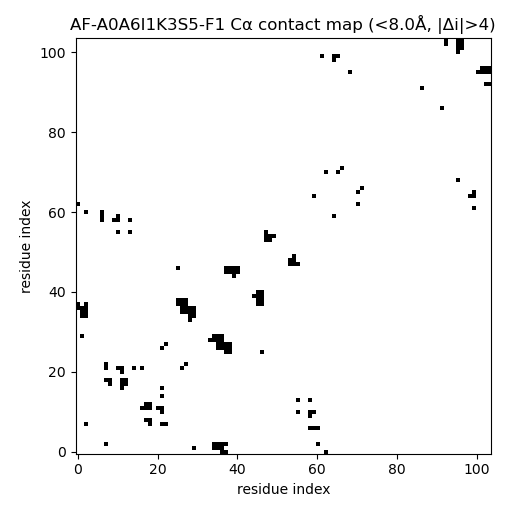.375 -9.913 1.00 95.44 100 THR A C 1
ATOM 806 O O . THR A 1 100 ? -2.457 -4.770 -9.217 1.00 95.44 100 THR A O 1
ATOM 809 N N . GLY A 1 101 ? -2.024 -6.214 -10.882 1.00 94.75 101 GLY A N 1
ATOM 810 C CA . GLY A 1 101 ? -3.404 -6.344 -11.352 1.00 94.75 101 GLY A CA 1
ATOM 811 C C . GLY A 1 101 ? -3.875 -5.178 -12.230 1.00 94.75 101 GLY A C 1
ATOM 812 O O . GLY A 1 101 ? -5.048 -5.131 -12.594 1.00 94.75 101 GLY A O 1
ATOM 813 N N . ARG A 1 102 ? -2.998 -4.224 -12.575 1.00 92.69 102 ARG A N 1
ATOM 814 C CA . ARG A 1 102 ? -3.320 -3.106 -13.475 1.00 92.69 102 ARG A CA 1
ATOM 815 C C . ARG A 1 102 ? -3.137 -3.520 -14.930 1.00 92.69 102 ARG A C 1
ATOM 817 O O . ARG A 1 102 ? -2.086 -4.033 -15.296 1.00 92.69 102 ARG A O 1
ATOM 824 N N . ALA A 1 103 ? -4.122 -3.213 -15.766 1.00 88.88 103 ALA A N 1
ATOM 825 C CA . ALA A 1 103 ? -3.911 -3.174 -17.207 1.00 88.88 103 ALA A CA 1
ATOM 826 C C . ALA A 1 103 ? -3.192 -1.862 -17.551 1.00 88.88 103 ALA A C 1
ATOM 828 O O . ALA A 1 103 ? -3.712 -0.783 -17.255 1.00 88.88 103 ALA A O 1
ATOM 829 N N . VAL A 1 104 ? -1.995 -1.972 -18.121 1.00 79.88 104 VAL A N 1
ATOM 830 C CA . VAL A 1 104 ? -1.156 -0.862 -18.599 1.00 79.88 104 VAL A CA 1
ATOM 831 C C . VAL A 1 104 ? -0.674 -1.142 -20.010 1.00 79.88 104 VAL A C 1
ATOM 833 O O . VAL A 1 104 ? -0.678 -2.334 -20.395 1.00 79.88 104 VAL A O 1
#

Foldseek 3Di:
DFDDPVLLCLQQVVVVHDSVCSCVPFWDQDPVSPHIDGDADPVRHGPQDDPPDGVCVVSDDLQVLCPPPNHDDPPVVVVDPDDDDDDDPVVVQVVSCVRRVDRD